Protein AF-A0A9P5VGH0-F1 (afdb_monomer_lite)

Secondary structure (DSSP, 8-state):
--HHHHHHHHHIIIIIHHHHHHHHHH-TT--SS--TT-GGG------HHHHHHHHHHHHHHHHHHHHHHHHHHTT----HHHHHHHHHTTHHHHHHHHHHHHHHHHHHHHHHHHHHHHTT-GGGGGSHHHHHHHHHHHHHHS-TT-HHHHHHHHHHHHHHHHHHHHHHS------

InterPro domains:
  IPR026508 Transmembrane protein 164 [PTHR20948] (41-173)

Radius of gyration: 21.47 Å; chains: 1; bounding box: 46×54×52 Å

Organism: NCBI:txid64525

Foldseek 3Di:
DDPVVVVVVCCCVPPQVVQLVVCCVVVVPQDQDQPPPPPVVPRPHDHSSRVSVVVVVVVVVVVVVVVVVVVVCVVDPDPVVVVVVVVVVCVVVCVVVLVVVLVVLVVVLVVVCVCCVVVVNVVCCPPLVNVLSVLVNCLSPDDPPDPVSVVSVVVSVVSVVVVVVCVVPPPPPDD

Sequence (175 aa):
MTLSKTVLSFVETQVVNPAAKFVERIAFEMPNVTDLADTYKGTWYLSPRQHTIEFVCYNVLFFVLFRFGLHLFRKKGPRLDQLSNSIITNVLAGHVMDKAVLTLLCGSYALTVYHKVFGDNFMYLLQPCHVNLLLLIFTMVGPKDSKVTKMAFNSYLHYIWATIFALTFPDTTEN

Structure (mmCIF, N/CA/C/O backbone):
data_AF-A0A9P5VGH0-F1
#
_entry.id   AF-A0A9P5VGH0-F1
#
loop_
_atom_site.group_PDB
_atom_site.id
_atom_site.type_symbol
_atom_site.label_atom_id
_atom_site.label_alt_id
_atom_site.label_comp_id
_atom_site.label_asym_id
_atom_site.label_entity_id
_atom_site.label_seq_id
_atom_site.pdbx_PDB_ins_code
_atom_site.Cartn_x
_atom_site.Cartn_y
_atom_site.Cartn_z
_atom_site.occupancy
_atom_site.B_iso_or_equiv
_atom_site.auth_seq_id
_atom_site.auth_comp_id
_atom_site.auth_asym_id
_atom_site.auth_atom_id
_atom_site.pdbx_PDB_model_num
ATOM 1 N N . MET A 1 1 ? 12.459 -35.310 -23.164 1.00 55.34 1 MET A N 1
ATOM 2 C CA . MET A 1 1 ? 12.129 -33.911 -22.810 1.00 55.34 1 MET A CA 1
ATOM 3 C C . MET A 1 1 ? 11.057 -33.974 -21.728 1.00 55.34 1 MET A C 1
ATOM 5 O O . MET A 1 1 ? 10.018 -34.567 -21.969 1.00 55.34 1 MET A O 1
ATOM 9 N N . THR A 1 2 ? 11.368 -33.568 -20.496 1.00 70.75 2 THR A N 1
ATOM 10 C CA . THR A 1 2 ? 10.527 -33.838 -19.315 1.00 70.75 2 THR A CA 1
ATOM 11 C C . THR A 1 2 ? 9.275 -32.961 -19.303 1.00 70.75 2 THR A C 1
ATOM 13 O O . THR A 1 2 ? 9.358 -31.787 -19.648 1.00 70.75 2 THR A O 1
ATOM 16 N N . LEU A 1 3 ? 8.138 -33.513 -18.859 1.00 76.25 3 LEU A N 1
ATOM 17 C CA . LEU A 1 3 ? 6.840 -32.828 -18.721 1.00 76.25 3 LEU A CA 1
ATOM 18 C C . LEU A 1 3 ? 6.967 -31.439 -18.061 1.00 76.25 3 LEU A C 1
ATOM 20 O O . LEU A 1 3 ? 6.323 -30.483 -18.481 1.00 76.25 3 LEU A O 1
ATOM 24 N N . SER A 1 4 ? 7.875 -31.310 -17.089 1.00 72.62 4 SER A N 1
ATOM 25 C CA . SER A 1 4 ? 8.216 -30.049 -16.424 1.00 72.62 4 SER A CA 1
ATOM 26 C C . SER A 1 4 ? 8.693 -28.951 -17.379 1.00 72.62 4 SER A C 1
ATOM 28 O O . SER A 1 4 ? 8.260 -27.812 -17.247 1.00 72.62 4 SER A O 1
ATOM 30 N N . LYS A 1 5 ? 9.536 -29.274 -18.369 1.00 77.06 5 LYS A N 1
ATOM 31 C CA . LYS A 1 5 ? 10.055 -28.303 -19.347 1.00 77.06 5 LYS A CA 1
ATOM 32 C C . LYS A 1 5 ? 8.962 -27.817 -20.294 1.00 77.06 5 LYS A C 1
ATOM 34 O O . LYS A 1 5 ? 8.944 -26.644 -20.645 1.00 77.06 5 LYS A O 1
ATOM 39 N N . THR A 1 6 ? 8.039 -28.699 -20.671 1.00 80.94 6 THR A N 1
ATOM 40 C CA . THR A 1 6 ? 6.901 -28.347 -21.529 1.00 80.94 6 THR A CA 1
ATOM 41 C C . THR A 1 6 ? 5.924 -27.429 -20.800 1.00 80.94 6 THR A C 1
ATOM 43 O O . THR A 1 6 ? 5.493 -26.429 -21.363 1.00 80.94 6 THR A O 1
ATOM 46 N N . VAL A 1 7 ? 5.623 -27.721 -19.531 1.00 78.25 7 VAL A N 1
ATOM 47 C CA . VAL A 1 7 ? 4.760 -26.866 -18.701 1.00 78.25 7 VAL A CA 1
ATOM 48 C C . VAL A 1 7 ? 5.413 -25.507 -18.446 1.00 78.25 7 VAL A C 1
ATOM 50 O O . VAL A 1 7 ? 4.760 -24.484 -18.625 1.00 78.25 7 VAL A O 1
ATOM 53 N N . LEU A 1 8 ? 6.704 -25.477 -18.101 1.00 78.75 8 LEU A N 1
ATOM 54 C CA . LEU A 1 8 ? 7.457 -24.230 -17.922 1.00 78.75 8 LEU A CA 1
ATOM 55 C C . LEU A 1 8 ? 7.459 -23.379 -19.195 1.00 78.75 8 LEU A C 1
ATOM 57 O O . LEU A 1 8 ? 7.126 -22.200 -19.139 1.00 78.75 8 LEU A O 1
ATOM 61 N N . SER A 1 9 ? 7.747 -23.989 -20.347 1.00 79.38 9 SER A N 1
ATOM 62 C CA . SER A 1 9 ? 7.733 -23.297 -21.639 1.00 79.38 9 SER A CA 1
ATOM 63 C C . SER A 1 9 ? 6.344 -22.758 -21.991 1.00 79.38 9 SER A C 1
ATOM 65 O O . SER A 1 9 ? 6.225 -21.633 -22.475 1.00 79.38 9 SER A O 1
ATOM 67 N N . PHE A 1 10 ? 5.282 -23.514 -21.710 1.00 85.12 10 PHE A N 1
ATOM 68 C CA . PHE A 1 10 ? 3.913 -23.059 -21.938 1.00 85.12 10 PHE A CA 1
ATOM 69 C C . PHE A 1 10 ? 3.565 -21.843 -21.070 1.00 85.12 10 PHE A C 1
ATOM 71 O O . PHE A 1 10 ? 3.084 -20.840 -21.594 1.00 85.12 10 PHE A O 1
ATOM 78 N N . VAL A 1 11 ? 3.853 -21.904 -19.766 1.00 80.38 11 VAL A N 1
ATOM 79 C CA . VAL A 1 11 ? 3.611 -20.795 -18.829 1.00 80.38 11 VAL A CA 1
ATOM 80 C C . VAL A 1 11 ? 4.408 -19.556 -19.236 1.00 80.38 11 VAL A C 1
ATOM 82 O O . VAL A 1 11 ? 3.868 -18.451 -19.266 1.00 80.38 11 VAL A O 1
ATOM 85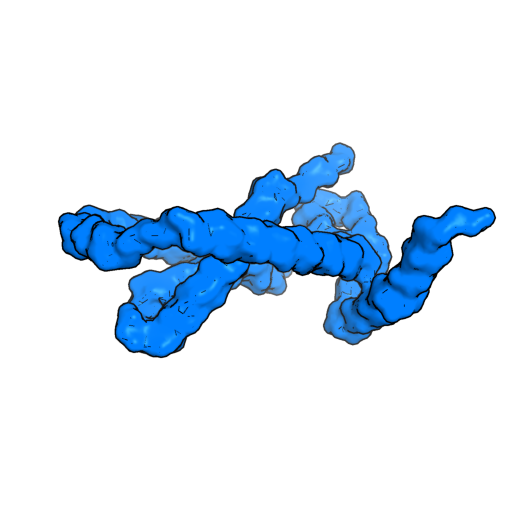 N N . GLU A 1 12 ? 5.670 -19.730 -19.615 1.00 80.19 12 GLU A N 1
ATOM 86 C CA . GLU A 1 12 ? 6.525 -18.627 -20.050 1.00 80.19 12 GLU A CA 1
ATOM 87 C C . GLU A 1 12 ? 5.982 -17.955 -21.320 1.00 80.19 12 GLU A C 1
ATOM 89 O O . GLU A 1 12 ? 5.852 -16.731 -21.381 1.00 80.19 12 GLU A O 1
ATOM 94 N N . THR A 1 13 ? 5.572 -18.753 -22.307 1.00 83.38 13 THR A N 1
ATOM 95 C CA . THR A 1 13 ? 5.134 -18.237 -23.611 1.00 83.38 13 THR A CA 1
ATOM 96 C C . THR A 1 13 ? 3.737 -17.618 -23.561 1.00 83.38 13 THR A C 1
ATOM 98 O O . THR A 1 13 ? 3.501 -16.600 -24.206 1.00 83.38 13 THR A O 1
ATOM 101 N N . GLN A 1 14 ? 2.813 -18.223 -22.811 1.00 85.81 14 GLN A N 1
ATOM 102 C CA . GLN A 1 14 ? 1.391 -17.857 -22.832 1.00 85.81 14 GLN A CA 1
ATOM 103 C C . GLN A 1 14 ? 0.977 -16.917 -21.699 1.00 85.81 14 GLN A C 1
ATOM 105 O O . GLN A 1 14 ? -0.044 -16.247 -21.818 1.00 85.81 14 GLN A O 1
ATOM 110 N N . VAL A 1 15 ? 1.739 -16.861 -20.603 1.00 78.88 15 VAL A N 1
ATOM 111 C CA . VAL A 1 15 ? 1.367 -16.076 -19.415 1.00 78.88 15 VAL A CA 1
ATOM 112 C C . VAL A 1 15 ? 2.400 -14.998 -19.124 1.00 78.88 15 VAL A C 1
ATOM 114 O O . VAL A 1 15 ? 2.048 -13.822 -19.064 1.00 78.88 15 VAL A O 1
ATOM 117 N N . VAL A 1 16 ? 3.676 -15.369 -18.991 1.00 77.19 16 VAL A N 1
ATOM 118 C CA . VAL A 1 16 ? 4.720 -14.428 -18.552 1.00 77.19 16 VAL A CA 1
ATOM 119 C C . VAL A 1 16 ? 5.040 -13.399 -19.638 1.00 77.19 16 VAL A C 1
ATOM 121 O O . VAL A 1 16 ? 4.996 -12.199 -19.377 1.00 77.19 16 VAL A O 1
ATOM 124 N N . ASN A 1 17 ? 5.307 -13.842 -20.869 1.00 81.31 17 ASN A N 1
ATOM 125 C CA . ASN A 1 17 ? 5.691 -12.941 -21.960 1.00 81.31 17 ASN A CA 1
ATOM 126 C C . ASN A 1 17 ? 4.590 -11.934 -22.355 1.00 81.31 17 ASN A C 1
ATOM 128 O O . ASN A 1 17 ? 4.914 -10.764 -22.572 1.00 81.31 17 ASN A O 1
ATOM 132 N N . PRO A 1 18 ? 3.301 -12.318 -22.454 1.00 82.88 18 PRO A N 1
ATOM 133 C CA . PRO A 1 18 ? 2.237 -11.363 -22.762 1.00 82.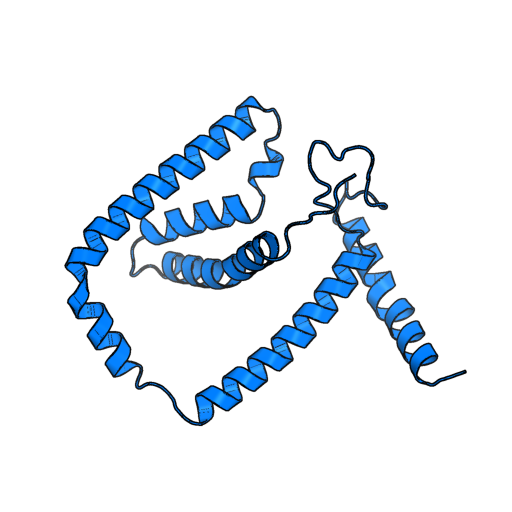88 18 PRO A CA 1
ATOM 134 C C . PRO A 1 18 ? 2.015 -10.344 -21.642 1.00 82.88 18 PRO A C 1
ATOM 136 O O . PRO A 1 18 ? 1.801 -9.167 -21.928 1.00 82.88 18 PRO A O 1
ATOM 139 N N . ALA A 1 19 ? 2.103 -10.774 -20.379 1.00 76.12 19 ALA A N 1
ATOM 140 C CA . ALA A 1 19 ? 1.952 -9.892 -19.227 1.00 76.12 19 ALA A CA 1
ATOM 141 C C . ALA A 1 19 ? 3.119 -8.900 -19.104 1.00 76.12 19 ALA A C 1
ATOM 143 O O . ALA A 1 19 ? 2.876 -7.712 -18.912 1.00 76.12 19 ALA A O 1
ATOM 144 N N . ALA A 1 20 ? 4.363 -9.339 -19.320 1.00 74.50 20 ALA A N 1
ATOM 145 C CA . ALA A 1 20 ? 5.524 -8.447 -19.341 1.00 74.50 20 ALA A CA 1
ATOM 146 C C . ALA A 1 20 ? 5.381 -7.354 -20.416 1.00 74.50 20 ALA A C 1
ATOM 148 O O . ALA A 1 20 ? 5.510 -6.172 -20.112 1.00 74.50 20 ALA A O 1
ATOM 149 N N . LYS A 1 21 ? 4.979 -7.726 -21.642 1.00 77.06 21 LYS A N 1
ATOM 150 C CA . LYS A 1 21 ? 4.706 -6.764 -22.728 1.00 77.06 21 LYS A CA 1
ATOM 151 C C . LYS A 1 21 ? 3.562 -5.800 -22.415 1.00 77.06 21 LYS A C 1
ATOM 153 O O . LYS A 1 21 ? 3.540 -4.680 -22.917 1.00 77.06 21 LYS A O 1
ATOM 158 N N . PHE A 1 22 ? 2.570 -6.238 -21.644 1.00 77.06 22 PHE A N 1
ATOM 159 C CA . PHE A 1 22 ? 1.487 -5.370 -21.191 1.00 77.06 22 PHE A CA 1
ATOM 160 C C . PHE A 1 22 ? 1.988 -4.342 -20.170 1.00 77.06 22 PHE A C 1
ATOM 162 O O . PHE A 1 22 ? 1.672 -3.162 -20.301 1.00 77.06 22 PHE A O 1
ATOM 169 N N . VAL A 1 23 ? 2.811 -4.771 -19.210 1.00 68.19 23 VAL A N 1
ATOM 170 C CA . VAL A 1 23 ? 3.447 -3.882 -18.228 1.00 68.19 23 VAL A CA 1
ATOM 171 C C . VAL A 1 23 ? 4.346 -2.859 -18.926 1.00 68.19 23 VAL A C 1
ATOM 173 O O . VAL A 1 23 ? 4.191 -1.669 -18.674 1.00 68.19 23 VAL A O 1
ATOM 176 N N . GLU A 1 24 ? 5.182 -3.289 -19.876 1.00 70.25 24 GLU A N 1
ATOM 177 C CA . GLU A 1 24 ? 6.022 -2.400 -20.700 1.00 70.25 24 GLU A CA 1
ATOM 178 C C . GLU A 1 24 ? 5.203 -1.339 -21.454 1.00 70.25 24 GLU A C 1
ATOM 180 O O . GLU A 1 24 ? 5.630 -0.198 -21.589 1.00 70.25 24 GLU A O 1
ATOM 185 N N . ARG A 1 25 ? 4.001 -1.682 -21.937 1.00 72.31 25 ARG A N 1
ATOM 186 C CA . ARG A 1 25 ? 3.131 -0.726 -22.648 1.00 72.31 25 ARG A CA 1
ATOM 187 C C . ARG A 1 25 ? 2.492 0.319 -21.741 1.00 72.31 25 ARG A C 1
ATOM 189 O O . ARG A 1 25 ? 2.163 1.398 -22.224 1.00 72.31 25 ARG A O 1
ATOM 196 N N . ILE A 1 26 ? 2.245 -0.013 -20.476 1.00 69.38 26 ILE A N 1
ATOM 197 C CA . ILE A 1 26 ? 1.593 0.891 -19.517 1.00 69.38 26 ILE A CA 1
ATOM 198 C C . ILE A 1 26 ? 2.628 1.733 -18.772 1.00 69.38 26 ILE A C 1
ATOM 200 O O . ILE A 1 26 ? 2.365 2.890 -18.449 1.00 69.38 26 ILE A O 1
ATOM 204 N N . ALA A 1 27 ? 3.810 1.179 -18.521 1.00 62.66 27 ALA A N 1
ATOM 205 C CA . ALA A 1 27 ? 4.884 1.852 -17.816 1.00 62.66 27 ALA A CA 1
ATOM 206 C C . ALA A 1 27 ? 5.825 2.541 -18.822 1.00 62.66 27 ALA A C 1
ATOM 208 O O . ALA A 1 27 ? 6.887 2.026 -19.157 1.00 62.66 27 ALA A O 1
ATOM 209 N N . PHE A 1 28 ? 5.405 3.718 -19.300 1.00 51.19 28 PHE A N 1
ATOM 210 C CA . PHE A 1 28 ? 6.027 4.499 -20.387 1.00 51.19 28 PHE A CA 1
ATOM 211 C C . PHE A 1 28 ? 7.529 4.829 -20.197 1.00 51.19 28 PHE A C 1
ATOM 213 O O . PHE A 1 28 ? 8.201 5.149 -21.172 1.00 51.19 28 PHE A O 1
ATOM 220 N N . GLU A 1 29 ? 8.073 4.709 -18.980 1.00 58.25 29 GLU A N 1
ATOM 221 C CA . GLU A 1 29 ? 9.489 4.971 -18.650 1.00 58.25 29 GLU A CA 1
ATOM 222 C C . GLU A 1 29 ? 10.171 3.811 -17.896 1.00 58.25 29 GLU A C 1
ATOM 224 O O . GLU A 1 29 ? 11.197 4.003 -17.248 1.00 58.25 29 GLU A O 1
ATOM 229 N N . MET A 1 30 ? 9.615 2.594 -17.935 1.00 54.69 30 MET A N 1
ATOM 230 C CA . MET A 1 30 ? 10.198 1.467 -17.199 1.00 54.69 30 MET A CA 1
ATOM 231 C C . MET A 1 30 ? 11.430 0.914 -17.936 1.00 54.69 30 MET A C 1
ATOM 233 O O . MET A 1 30 ? 11.297 0.453 -19.073 1.00 54.69 30 MET A O 1
ATOM 237 N N . PRO A 1 31 ? 12.630 0.926 -17.327 1.00 57.28 31 PRO A N 1
ATOM 238 C CA . PRO A 1 31 ? 13.817 0.375 -17.964 1.00 57.28 31 PRO A CA 1
ATOM 239 C C . PRO A 1 31 ? 13.674 -1.145 -18.141 1.00 57.28 31 PRO A C 1
ATOM 241 O O . PRO A 1 31 ? 13.296 -1.871 -17.222 1.00 57.28 31 PRO A O 1
ATOM 244 N N . ASN A 1 32 ? 13.987 -1.638 -19.345 1.00 57.47 32 ASN A N 1
ATOM 245 C CA . ASN A 1 32 ? 13.901 -3.066 -19.697 1.00 57.47 32 ASN A CA 1
ATOM 246 C C . ASN A 1 32 ? 14.946 -3.939 -18.985 1.00 57.47 32 ASN A C 1
ATOM 248 O O . ASN A 1 32 ? 14.838 -5.166 -18.975 1.00 57.47 32 ASN A O 1
ATOM 252 N N . VAL A 1 33 ? 15.971 -3.313 -18.415 1.00 57.00 33 VAL A N 1
ATOM 253 C CA . VAL A 1 33 ? 17.066 -3.957 -17.695 1.00 57.00 33 VAL A CA 1
ATOM 254 C C . VAL A 1 33 ? 17.193 -3.240 -16.360 1.00 57.00 33 VAL A C 1
ATOM 256 O O . VAL A 1 33 ? 17.077 -2.018 -16.316 1.00 57.00 33 VAL A O 1
ATOM 259 N N . THR A 1 34 ? 17.408 -3.983 -15.277 1.00 55.09 34 THR A N 1
ATOM 260 C CA . THR A 1 34 ? 17.730 -3.383 -13.980 1.00 55.09 34 THR A CA 1
ATOM 261 C C . THR A 1 34 ? 19.034 -2.603 -14.140 1.00 55.09 34 THR A C 1
ATOM 263 O O . THR A 1 34 ? 20.085 -3.200 -14.374 1.00 55.09 34 THR A O 1
ATOM 266 N N . ASP A 1 35 ? 18.949 -1.273 -14.119 1.00 52.84 35 ASP A N 1
ATOM 267 C CA . ASP A 1 35 ? 20.091 -0.397 -14.366 1.00 52.84 35 ASP A CA 1
ATOM 268 C C . ASP A 1 35 ? 20.979 -0.321 -13.121 1.00 52.84 35 ASP A C 1
ATOM 270 O O . ASP A 1 35 ? 20.796 0.521 -12.245 1.00 52.84 35 ASP A O 1
ATOM 274 N N . LEU A 1 36 ? 21.938 -1.242 -13.039 1.00 55.81 36 LEU A N 1
ATOM 275 C CA . LEU A 1 36 ? 22.927 -1.323 -11.963 1.00 55.81 36 LEU A CA 1
ATOM 276 C C . LEU A 1 36 ? 23.924 -0.148 -11.967 1.00 55.81 36 LEU A C 1
ATOM 278 O O . LEU A 1 36 ? 24.814 -0.130 -11.126 1.00 55.81 36 LEU A O 1
ATOM 282 N N . ALA A 1 37 ? 23.850 0.796 -12.914 1.00 53.00 37 ALA A N 1
ATOM 283 C CA . ALA A 1 37 ? 24.768 1.935 -12.965 1.00 53.00 37 ALA A CA 1
ATOM 284 C C . ALA A 1 37 ? 24.325 3.110 -12.073 1.00 53.00 37 ALA A C 1
ATOM 286 O O . ALA A 1 37 ? 25.165 3.913 -11.669 1.00 53.00 37 ALA A O 1
ATOM 287 N N . ASP A 1 38 ? 23.036 3.197 -11.720 1.00 47.38 38 ASP A N 1
ATOM 288 C CA . ASP A 1 38 ? 22.457 4.315 -10.954 1.00 47.38 38 ASP A CA 1
ATOM 289 C C . ASP A 1 38 ? 22.242 3.962 -9.458 1.00 47.38 38 ASP A C 1
ATOM 291 O O . ASP A 1 38 ? 21.329 4.441 -8.773 1.00 47.38 38 ASP A O 1
ATOM 295 N N . THR A 1 39 ? 23.115 3.098 -8.921 1.00 47.06 39 THR A N 1
ATOM 296 C CA . THR A 1 39 ? 23.018 2.460 -7.590 1.00 47.06 39 THR A CA 1
ATOM 297 C C . THR A 1 39 ? 23.046 3.431 -6.411 1.00 47.06 39 THR A C 1
ATOM 299 O O . THR A 1 39 ? 22.639 3.066 -5.311 1.00 47.06 39 THR A O 1
ATOM 302 N N . TYR A 1 40 ? 23.436 4.696 -6.607 1.00 41.78 40 TYR A N 1
ATOM 303 C CA . TYR A 1 40 ? 23.368 5.710 -5.544 1.00 41.78 40 TYR A CA 1
ATOM 304 C C . TYR A 1 40 ? 21.933 5.970 -5.045 1.00 41.78 40 TYR A C 1
ATOM 306 O O . TYR A 1 40 ? 21.753 6.551 -3.974 1.00 41.78 40 TYR A O 1
ATOM 314 N N . LYS A 1 41 ? 20.908 5.543 -5.800 1.00 44.56 41 LYS A N 1
ATOM 315 C CA . LYS A 1 41 ? 19.485 5.707 -5.456 1.00 44.56 41 LYS A CA 1
ATOM 316 C C . LYS A 1 41 ? 18.746 4.396 -5.150 1.00 44.56 41 LYS A C 1
ATOM 318 O O . LYS A 1 41 ? 17.566 4.457 -4.800 1.00 44.56 41 LYS A O 1
ATOM 323 N N . GLY A 1 42 ? 19.424 3.247 -5.229 1.00 43.09 42 GLY A N 1
ATOM 324 C CA . GLY A 1 42 ? 18.807 1.919 -5.153 1.00 43.09 42 GLY A CA 1
ATOM 325 C C . GLY A 1 42 ? 17.925 1.627 -6.373 1.00 43.09 42 GLY A C 1
ATOM 326 O O . GLY A 1 42 ? 17.051 2.415 -6.740 1.00 43.09 42 GLY A O 1
ATOM 327 N N . THR A 1 43 ? 18.123 0.486 -7.025 1.00 48.34 43 THR A N 1
ATOM 328 C CA . THR A 1 43 ? 17.291 0.087 -8.165 1.00 48.34 43 THR A CA 1
ATOM 329 C C . THR A 1 43 ? 15.967 -0.490 -7.680 1.00 48.34 43 THR A C 1
ATOM 331 O O . THR A 1 43 ? 15.797 -1.693 -7.575 1.00 48.34 43 THR A O 1
ATOM 334 N N . TRP A 1 44 ? 14.973 0.369 -7.449 1.00 49.59 44 TRP A N 1
ATOM 335 C CA . TRP A 1 44 ? 13.595 -0.056 -7.135 1.00 49.59 44 TRP A CA 1
ATOM 336 C C . TRP A 1 44 ? 12.880 -0.770 -8.303 1.00 49.59 44 TRP A C 1
ATOM 338 O O . TRP A 1 44 ? 11.711 -1.139 -8.184 1.00 49.59 44 TRP A O 1
ATOM 348 N N . TYR A 1 45 ? 13.552 -0.929 -9.447 1.00 53.94 45 TYR A N 1
ATOM 349 C CA . TYR A 1 45 ? 12.982 -1.456 -10.679 1.00 53.94 45 TYR A CA 1
ATOM 350 C C . TYR A 1 45 ? 13.456 -2.887 -10.955 1.00 53.94 45 TYR A C 1
ATOM 352 O O . TYR A 1 45 ? 14.523 -3.142 -11.517 1.00 53.94 45 TYR A O 1
ATOM 360 N N . LEU A 1 46 ? 12.589 -3.826 -10.583 1.00 56.47 46 LEU A N 1
ATOM 361 C CA . LEU A 1 46 ? 12.622 -5.214 -11.033 1.00 56.47 46 LEU A CA 1
ATOM 362 C C . LEU A 1 46 ? 12.239 -5.261 -12.517 1.00 56.47 46 LEU A C 1
ATOM 364 O O . LEU A 1 46 ? 11.322 -4.552 -12.940 1.00 56.47 46 LEU A O 1
ATOM 368 N N . SER A 1 47 ? 12.896 -6.116 -13.307 1.00 63.56 47 SER A N 1
ATOM 369 C CA . SER A 1 47 ? 12.504 -6.299 -14.713 1.00 63.56 47 SER A CA 1
ATOM 370 C C . SER A 1 47 ? 11.008 -6.662 -14.822 1.00 63.56 47 SER A C 1
ATOM 372 O O . SER A 1 47 ? 10.507 -7.421 -13.981 1.00 63.56 47 SER A O 1
ATOM 374 N N . PRO A 1 48 ? 10.276 -6.205 -15.860 1.00 64.19 48 PRO A N 1
ATOM 375 C CA . PRO A 1 48 ? 8.852 -6.526 -16.040 1.00 64.19 48 PRO A CA 1
ATOM 376 C C . PRO A 1 48 ? 8.558 -8.033 -15.975 1.00 64.19 48 PRO A C 1
ATOM 378 O O . PRO A 1 48 ? 7.536 -8.475 -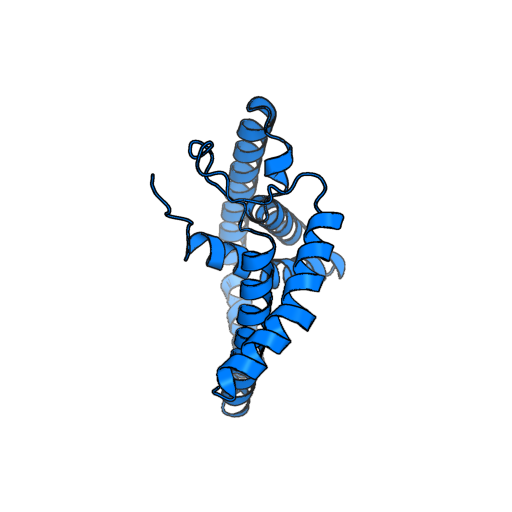15.438 1.00 64.19 48 PRO A O 1
ATOM 381 N N . ARG A 1 49 ? 9.502 -8.843 -16.468 1.00 67.75 49 ARG A N 1
ATOM 382 C CA . ARG A 1 49 ? 9.471 -10.305 -16.376 1.00 67.75 49 ARG A CA 1
ATOM 383 C C . ARG A 1 49 ? 9.554 -10.791 -14.928 1.00 67.75 49 ARG A C 1
ATOM 385 O O . ARG A 1 49 ? 8.733 -11.613 -14.527 1.00 67.75 49 ARG A O 1
ATOM 392 N N . GLN A 1 50 ? 10.521 -10.300 -14.153 1.00 66.25 50 GLN A N 1
ATOM 393 C CA . GLN A 1 50 ? 10.682 -10.672 -12.746 1.00 66.25 50 GLN A CA 1
ATOM 394 C C . GLN A 1 50 ? 9.464 -10.261 -11.917 1.00 66.25 50 GLN A C 1
ATOM 396 O O . GLN A 1 50 ? 8.921 -11.093 -11.195 1.00 66.25 50 GLN A O 1
ATOM 401 N N . HIS A 1 51 ? 8.960 -9.041 -12.110 1.00 65.88 51 HIS A N 1
ATOM 402 C CA . HIS A 1 51 ? 7.763 -8.563 -11.423 1.00 65.88 51 HIS A CA 1
ATOM 403 C C . HIS A 1 51 ? 6.530 -9.435 -11.720 1.00 65.88 51 HIS A C 1
ATOM 405 O O . HIS A 1 51 ? 5.772 -9.780 -10.818 1.00 65.88 51 HIS A O 1
ATOM 411 N N . THR A 1 52 ? 6.357 -9.861 -12.976 1.00 67.94 52 THR A N 1
ATOM 412 C CA . THR A 1 52 ? 5.268 -10.769 -13.375 1.00 67.94 52 THR A CA 1
ATOM 413 C C . THR A 1 52 ? 5.385 -12.132 -12.687 1.00 67.94 52 THR A C 1
ATOM 415 O O . THR A 1 52 ? 4.390 -12.672 -12.201 1.00 67.94 52 THR A O 1
ATOM 418 N N . ILE A 1 53 ? 6.594 -12.697 -12.630 1.00 74.19 53 ILE A N 1
ATOM 419 C CA . ILE A 1 53 ? 6.846 -13.988 -11.975 1.00 74.19 53 ILE A CA 1
ATOM 420 C C . ILE A 1 53 ? 6.574 -13.880 -10.472 1.00 74.19 53 ILE A C 1
ATOM 422 O O . ILE A 1 53 ? 5.846 -14.705 -9.922 1.00 74.19 53 ILE A O 1
ATOM 426 N N . GLU A 1 54 ? 7.108 -12.849 -9.820 1.00 70.44 54 GLU A N 1
ATOM 427 C CA . GLU A 1 54 ? 6.886 -12.582 -8.400 1.00 70.44 54 GLU A CA 1
ATOM 428 C C . GLU A 1 54 ? 5.402 -12.391 -8.095 1.00 70.44 54 GLU A C 1
ATOM 430 O O . GLU A 1 54 ? 4.881 -13.029 -7.183 1.00 70.44 54 GLU A O 1
ATOM 435 N N . PHE A 1 55 ? 4.685 -11.607 -8.903 1.00 71.50 55 PHE A N 1
ATOM 436 C CA . PHE A 1 55 ? 3.246 -11.413 -8.756 1.00 71.50 55 PHE A CA 1
ATOM 437 C C . PHE A 1 55 ? 2.486 -12.744 -8.794 1.00 71.50 55 PHE A C 1
ATOM 439 O O . PHE A 1 55 ? 1.672 -13.013 -7.908 1.00 71.50 55 PHE A O 1
ATOM 446 N N . VAL A 1 56 ? 2.760 -13.613 -9.773 1.00 77.56 56 VAL A N 1
ATOM 447 C CA . VAL A 1 56 ? 2.105 -14.929 -9.866 1.00 77.56 56 VAL A CA 1
ATOM 448 C C . VAL A 1 56 ? 2.447 -15.797 -8.650 1.00 77.56 56 VAL A C 1
ATOM 450 O O . VAL A 1 56 ? 1.545 -16.358 -8.026 1.00 77.56 56 VAL A O 1
ATOM 453 N N . CYS 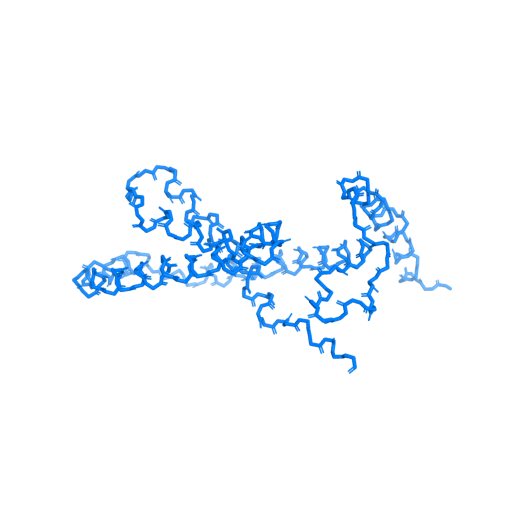A 1 57 ? 3.723 -15.871 -8.269 1.00 77.25 57 CYS A N 1
ATOM 454 C CA . CYS A 1 57 ? 4.184 -16.659 -7.126 1.00 77.25 57 CYS A CA 1
ATOM 455 C C . CYS A 1 57 ? 3.564 -16.186 -5.802 1.00 77.25 57 CYS A C 1
ATOM 457 O O . CYS A 1 57 ? 3.047 -17.007 -5.039 1.00 77.25 57 CYS A O 1
ATOM 459 N N . TYR A 1 58 ? 3.555 -14.876 -5.541 1.00 70.56 58 TYR A N 1
ATOM 460 C CA . TYR A 1 58 ? 2.984 -14.305 -4.323 1.00 70.56 58 TYR A CA 1
ATOM 461 C C . TYR A 1 58 ? 1.469 -14.479 -4.257 1.00 70.56 58 TYR A C 1
ATOM 463 O O . TYR A 1 58 ? 0.951 -14.785 -3.186 1.00 70.56 58 TYR A O 1
ATOM 471 N N . ASN A 1 59 ? 0.752 -14.371 -5.380 1.00 73.75 59 ASN A N 1
ATOM 472 C CA . ASN A 1 59 ? -0.686 -14.646 -5.402 1.00 73.75 59 ASN A CA 1
ATOM 473 C C . ASN A 1 59 ? -0.982 -16.123 -5.109 1.00 73.75 59 ASN A C 1
ATOM 475 O O . ASN A 1 59 ? -1.863 -16.422 -4.302 1.00 73.75 59 ASN A O 1
ATOM 479 N N . VAL A 1 60 ? -0.228 -17.060 -5.697 1.00 81.50 60 VAL A N 1
ATOM 480 C CA . VAL A 1 60 ? -0.372 -18.496 -5.394 1.00 81.50 60 VAL A CA 1
ATOM 481 C C . VAL A 1 60 ? -0.105 -18.765 -3.912 1.00 81.50 60 VAL A C 1
ATOM 483 O O . VAL A 1 60 ? -0.914 -19.423 -3.253 1.00 81.50 60 VAL A O 1
ATOM 486 N N . LEU A 1 61 ? 0.982 -18.216 -3.365 1.00 79.19 61 LEU A N 1
ATOM 487 C CA . LEU A 1 61 ? 1.313 -18.335 -1.946 1.00 79.19 61 LEU A CA 1
ATOM 488 C C . LEU A 1 61 ? 0.214 -17.737 -1.057 1.00 79.19 61 LEU A C 1
ATOM 490 O O . LEU A 1 61 ? -0.203 -18.374 -0.088 1.00 79.19 61 LEU A O 1
ATOM 494 N N . PHE A 1 62 ? -0.305 -16.560 -1.411 1.00 75.38 62 PHE A N 1
ATOM 495 C CA . PHE A 1 62 ? -1.408 -15.912 -0.709 1.00 75.38 62 PHE A CA 1
ATOM 496 C C . PHE A 1 62 ? -2.648 -16.804 -0.670 1.00 75.38 62 PHE A C 1
ATOM 498 O O . PHE A 1 62 ? -3.200 -17.018 0.405 1.00 75.38 62 PHE A O 1
ATOM 505 N N . PHE A 1 63 ? -3.063 -17.396 -1.795 1.00 81.38 63 PHE A N 1
ATOM 506 C CA . PHE A 1 63 ? -4.220 -18.298 -1.817 1.00 81.38 63 PHE A CA 1
ATOM 507 C C . PHE A 1 63 ? -4.015 -19.545 -0.947 1.00 81.38 63 PHE A C 1
ATOM 509 O O . PHE A 1 63 ? -4.951 -19.982 -0.269 1.00 81.38 63 PHE A O 1
ATOM 516 N N . VAL A 1 64 ? -2.802 -20.106 -0.923 1.00 85.81 64 VAL A N 1
ATOM 517 C CA . VAL A 1 64 ? -2.460 -21.249 -0.062 1.00 85.81 64 VAL A CA 1
ATOM 518 C C . VAL A 1 64 ? -2.545 -20.860 1.415 1.00 85.81 64 VAL A C 1
ATOM 520 O O . VAL A 1 64 ? -3.233 -21.534 2.186 1.00 85.81 64 VAL A O 1
ATOM 523 N N . LEU A 1 65 ? -1.907 -19.754 1.804 1.00 79.00 65 LEU A N 1
ATOM 524 C CA . LEU A 1 65 ? -1.912 -19.255 3.181 1.00 79.00 65 LEU A CA 1
ATOM 525 C C . LEU A 1 65 ? -3.308 -18.824 3.630 1.00 79.00 65 LEU A C 1
ATOM 527 O O . LEU A 1 65 ? -3.707 -19.122 4.752 1.00 79.00 65 LEU A O 1
ATOM 531 N N . PHE A 1 66 ? -4.085 -18.195 2.751 1.00 79.44 66 PHE A N 1
ATOM 532 C CA . PHE A 1 66 ? -5.468 -17.815 3.011 1.00 79.44 66 PHE A CA 1
ATOM 533 C C . PHE A 1 66 ? -6.332 -19.048 3.286 1.00 79.44 66 PHE A C 1
ATOM 535 O O . PHE A 1 66 ? -7.041 -19.106 4.291 1.00 79.44 66 PHE A O 1
ATOM 542 N N . ARG A 1 67 ? -6.225 -20.087 2.447 1.00 81.75 67 ARG A N 1
ATOM 543 C CA . ARG A 1 67 ? -6.953 -21.347 2.649 1.00 81.75 67 ARG A CA 1
ATOM 544 C C . ARG A 1 67 ? -6.530 -22.047 3.942 1.00 81.75 67 ARG A C 1
ATOM 546 O O . ARG A 1 67 ? -7.382 -22.581 4.653 1.00 81.75 67 ARG A O 1
ATOM 553 N N . PHE A 1 68 ? -5.235 -22.041 4.248 1.00 83.88 68 PHE A N 1
ATOM 554 C CA . PHE A 1 68 ? -4.700 -22.597 5.487 1.00 83.88 68 PHE A CA 1
ATOM 555 C C . PHE A 1 68 ? -5.201 -21.826 6.716 1.00 83.88 68 PHE A C 1
ATOM 557 O O . PHE A 1 68 ? -5.697 -22.437 7.661 1.00 83.88 68 PHE A O 1
ATOM 564 N N . GLY A 1 69 ? -5.185 -20.492 6.663 1.00 77.69 69 GLY A N 1
ATOM 565 C CA . GLY A 1 69 ? -5.755 -19.615 7.681 1.00 77.69 69 GLY A CA 1
ATOM 566 C C . GLY A 1 69 ? -7.235 -19.909 7.913 1.00 77.69 69 GLY A C 1
ATOM 567 O O . GLY A 1 69 ? -7.631 -20.195 9.040 1.00 77.69 69 GLY A O 1
ATOM 568 N N . LEU A 1 70 ? -8.048 -19.963 6.853 1.00 80.00 70 LEU A N 1
ATOM 569 C CA . LEU A 1 70 ? -9.463 -20.347 6.952 1.00 80.00 70 LEU A CA 1
ATOM 570 C C . LEU A 1 70 ? -9.654 -21.725 7.606 1.00 80.00 70 LEU A C 1
ATOM 572 O O . LEU A 1 70 ? -10.601 -21.926 8.368 1.00 80.00 70 LEU A O 1
ATOM 576 N N . HIS A 1 71 ? -8.764 -22.681 7.332 1.00 77.06 71 HIS A N 1
ATOM 577 C CA . HIS A 1 71 ? -8.820 -24.008 7.942 1.00 77.06 71 HIS A CA 1
ATOM 578 C C . HIS A 1 71 ? -8.463 -23.989 9.438 1.00 77.06 71 HIS A C 1
ATOM 580 O O . HIS A 1 71 ? -9.110 -24.681 10.227 1.00 77.06 71 HIS A O 1
ATOM 586 N N . LEU A 1 72 ? -7.486 -23.173 9.845 1.00 72.81 72 LEU A N 1
ATOM 587 C CA . LEU A 1 72 ? -7.120 -22.972 11.250 1.00 72.81 72 LEU A CA 1
ATOM 588 C C . LEU A 1 72 ? -8.234 -22.265 12.035 1.00 72.81 72 LEU A C 1
ATOM 590 O O . LEU A 1 72 ? -8.620 -22.722 13.113 1.00 72.81 72 LEU A O 1
ATOM 594 N N . PHE A 1 73 ? -8.819 -21.209 11.465 1.00 63.59 73 PHE A N 1
ATOM 595 C CA . PHE A 1 73 ? -9.898 -20.447 12.100 1.00 63.59 73 PHE A CA 1
ATOM 596 C C . PHE A 1 73 ? -11.229 -21.209 12.161 1.00 63.59 73 PHE A C 1
ATOM 598 O O . PHE A 1 73 ? -12.044 -20.932 13.038 1.00 63.59 73 PHE A O 1
ATOM 605 N N . ARG A 1 74 ? -11.437 -22.239 11.323 1.00 63.00 74 ARG A N 1
ATOM 606 C CA . ARG A 1 74 ? -12.591 -23.155 11.442 1.00 63.00 74 ARG A CA 1
ATOM 607 C C . ARG A 1 74 ? -12.583 -23.995 12.721 1.00 63.00 74 ARG A C 1
ATOM 609 O O . ARG A 1 74 ? -13.645 -24.481 13.100 1.00 63.00 74 ARG A O 1
ATOM 616 N N . LYS A 1 75 ? -11.428 -24.210 13.368 1.00 57.03 75 LYS A N 1
ATOM 617 C CA . LYS A 1 75 ? -11.314 -25.117 14.529 1.00 57.03 75 LYS A CA 1
ATOM 618 C C . LYS A 1 75 ? -11.320 -24.419 15.890 1.00 57.03 75 LYS A C 1
ATOM 620 O O . LYS A 1 75 ? -11.652 -25.064 16.879 1.00 57.03 75 LYS A O 1
ATOM 625 N N . LYS A 1 76 ? -11.007 -23.124 15.954 1.00 57.84 76 LYS A N 1
ATOM 626 C CA . LYS A 1 76 ? -11.129 -22.282 17.155 1.00 57.84 76 LYS A CA 1
ATOM 627 C C . LYS A 1 76 ? -11.338 -20.836 16.717 1.00 57.84 76 LYS A C 1
ATOM 629 O O . LYS A 1 76 ? -10.373 -20.101 16.532 1.00 57.84 76 LYS A O 1
ATOM 634 N N . GLY A 1 77 ? -12.588 -20.424 16.543 1.00 53.28 77 GLY A N 1
ATOM 635 C CA . GLY A 1 77 ? -12.883 -18.998 16.475 1.00 53.28 77 GLY A CA 1
ATOM 636 C C . GLY A 1 77 ? -12.654 -18.396 17.865 1.00 53.28 77 GLY A C 1
ATOM 637 O O . GLY A 1 77 ? -13.306 -18.856 18.807 1.00 53.28 77 GLY A O 1
ATOM 638 N N . PRO A 1 78 ? -11.757 -17.412 18.054 1.00 54.94 78 PRO A N 1
ATOM 639 C CA . PRO A 1 78 ? -11.849 -16.574 19.240 1.00 54.94 78 PRO A CA 1
ATOM 640 C C . PRO A 1 78 ? -13.246 -15.944 19.227 1.00 54.94 78 PRO A C 1
ATOM 642 O O . PRO A 1 78 ? -13.696 -15.464 18.185 1.00 54.94 78 PRO A O 1
ATOM 645 N N . ARG A 1 79 ? -13.966 -15.988 20.355 1.00 59.31 79 ARG A N 1
ATOM 646 C CA . ARG A 1 79 ? -15.229 -15.254 20.495 1.00 59.31 79 ARG A CA 1
ATOM 647 C C . ARG A 1 79 ? -14.898 -13.783 20.255 1.00 59.31 79 ARG A C 1
ATOM 649 O O . ARG A 1 79 ? -14.289 -13.156 21.118 1.00 59.31 79 ARG A O 1
ATOM 656 N N . LEU A 1 80 ? -15.240 -13.257 19.077 1.00 55.81 80 LEU A N 1
ATOM 657 C CA . LEU A 1 80 ? -15.027 -11.852 18.702 1.00 55.81 80 LEU A CA 1
ATOM 658 C C . LEU A 1 80 ? -15.566 -10.905 19.789 1.00 55.81 80 LEU A C 1
ATOM 660 O O . LEU A 1 80 ? -14.968 -9.868 20.062 1.00 55.81 80 LEU A O 1
ATOM 664 N N . ASP A 1 81 ? -16.608 -11.344 20.494 1.00 55.06 81 ASP A N 1
ATOM 665 C CA . ASP A 1 81 ? -17.219 -10.694 21.653 1.00 55.06 81 ASP A CA 1
ATOM 666 C C . ASP A 1 81 ? -16.230 -10.456 22.813 1.00 55.06 81 ASP A C 1
ATOM 668 O O . ASP A 1 81 ? -16.250 -9.404 23.448 1.00 55.06 81 ASP A O 1
ATOM 672 N N . GLN A 1 82 ? -15.320 -11.399 23.088 1.00 56.09 82 GLN A N 1
ATOM 673 C CA . GLN A 1 82 ? -14.302 -11.248 24.138 1.00 56.09 82 GLN A CA 1
ATOM 674 C C . GLN A 1 82 ? -13.200 -10.266 23.733 1.00 56.09 82 GLN A C 1
ATOM 676 O O . GLN A 1 82 ? -12.715 -9.511 24.575 1.00 56.09 82 GLN A O 1
ATOM 681 N N . LEU A 1 83 ? -12.838 -10.235 22.447 1.00 56.06 83 LEU A N 1
ATOM 682 C CA . LEU A 1 83 ? -11.856 -9.287 21.925 1.00 56.06 83 LEU A CA 1
ATOM 683 C C . LEU A 1 83 ? -12.420 -7.857 21.951 1.00 56.06 83 LEU A C 1
ATOM 685 O O . LEU A 1 83 ? -11.757 -6.951 22.452 1.00 56.06 83 LEU A O 1
ATOM 689 N N . SER A 1 84 ? -13.676 -7.683 21.525 1.00 54.81 84 SER A N 1
ATOM 690 C CA . SER A 1 84 ? -14.416 -6.415 21.596 1.00 54.81 84 SER A CA 1
ATOM 691 C C . SER A 1 84 ? -14.437 -5.839 23.015 1.00 54.81 84 SER A C 1
ATOM 693 O O . SER A 1 84 ? -14.125 -4.668 23.217 1.00 54.81 84 SER A O 1
ATOM 695 N N . ASN A 1 85 ? -14.722 -6.673 24.018 1.00 51.94 85 ASN A N 1
ATOM 696 C CA . ASN A 1 85 ? -14.794 -6.232 25.413 1.00 51.94 85 ASN A CA 1
ATOM 697 C C . ASN A 1 85 ? -13.430 -5.807 25.991 1.00 51.94 85 ASN A C 1
ATOM 699 O O . ASN A 1 85 ? -13.383 -4.914 26.832 1.00 51.94 85 ASN A O 1
ATOM 703 N N . SER A 1 86 ? -12.321 -6.387 25.517 1.00 55.53 86 SER A N 1
ATOM 704 C CA . SER A 1 86 ? -10.962 -5.993 25.930 1.00 55.53 86 SER A CA 1
ATOM 705 C C . SER A 1 86 ? -10.466 -4.683 25.296 1.00 55.53 86 SER A C 1
ATOM 707 O O . SER A 1 86 ? -9.620 -3.999 25.867 1.00 55.53 86 SER A O 1
ATOM 709 N N . ILE A 1 87 ? -11.008 -4.303 24.134 1.00 57.69 87 ILE A N 1
ATOM 710 C CA . ILE A 1 87 ? -10.658 -3.057 23.430 1.00 57.69 87 ILE A CA 1
ATOM 711 C C . ILE A 1 87 ? -11.326 -1.844 24.100 1.00 57.69 87 ILE A C 1
ATOM 713 O O . ILE A 1 87 ? -10.739 -0.765 24.165 1.00 57.69 87 ILE A O 1
ATOM 717 N N . ILE A 1 88 ? -12.529 -2.025 24.655 1.00 55.47 88 ILE A N 1
ATOM 718 C CA . ILE A 1 88 ? -13.320 -0.955 25.288 1.00 55.47 88 ILE A CA 1
ATOM 719 C C . ILE A 1 88 ? -12.707 -0.478 26.621 1.00 55.47 88 ILE A C 1
ATOM 721 O O . ILE A 1 88 ? -12.925 0.661 27.027 1.00 55.47 88 ILE A O 1
ATOM 725 N N . THR A 1 89 ? -11.902 -1.293 27.307 1.00 52.44 89 THR A N 1
ATOM 726 C CA . THR A 1 89 ? -11.350 -0.932 28.627 1.00 52.44 89 THR A CA 1
ATOM 727 C C . THR A 1 89 ? -10.096 -0.051 28.566 1.00 52.44 89 THR A C 1
ATOM 729 O O . THR A 1 89 ? -9.782 0.617 29.547 1.00 52.44 89 THR A O 1
ATOM 732 N N . ASN A 1 90 ? -9.412 0.033 27.418 1.00 52.28 90 ASN A N 1
ATOM 733 C CA . ASN A 1 90 ? -8.162 0.795 27.241 1.00 52.28 90 ASN A CA 1
ATOM 734 C C . ASN A 1 90 ? -8.335 2.133 26.494 1.00 52.28 90 ASN A C 1
ATOM 736 O O . ASN A 1 90 ? -7.384 2.676 25.933 1.00 52.28 90 ASN A O 1
ATOM 740 N N . VAL A 1 91 ? -9.544 2.699 26.496 1.00 57.34 91 VAL A N 1
ATOM 741 C CA . VAL A 1 91 ? -9.889 3.894 25.700 1.00 57.34 91 VAL A CA 1
ATOM 742 C C . VAL A 1 91 ? -9.059 5.131 26.082 1.00 57.34 91 VAL A C 1
ATOM 744 O O . VAL A 1 91 ? -8.726 5.937 25.213 1.00 57.34 91 VAL A O 1
ATOM 747 N N . LEU A 1 92 ? -8.667 5.274 27.355 1.00 49.44 92 LEU A N 1
ATOM 748 C CA . LEU A 1 92 ? -7.936 6.457 27.829 1.00 49.44 92 LEU A CA 1
ATOM 749 C C . LEU A 1 92 ? -6.439 6.429 27.467 1.00 49.44 92 LEU A C 1
ATOM 751 O O . LEU A 1 92 ? -5.903 7.440 27.014 1.00 49.44 92 LEU A O 1
ATOM 755 N N . ALA A 1 93 ? -5.780 5.271 27.607 1.00 51.44 93 ALA A N 1
ATOM 756 C CA . ALA A 1 93 ? -4.398 5.070 27.158 1.00 51.44 93 ALA A CA 1
ATOM 757 C C . ALA A 1 93 ? -4.296 5.106 25.624 1.00 51.44 93 ALA A C 1
ATOM 759 O O . ALA A 1 93 ? -3.344 5.674 25.085 1.00 51.44 93 ALA A O 1
ATOM 760 N N . GLY A 1 94 ? -5.326 4.594 24.935 1.00 60.47 94 GLY A N 1
ATOM 761 C CA . GLY A 1 94 ? -5.495 4.750 23.493 1.00 60.47 94 GLY A CA 1
ATOM 762 C C . GLY A 1 94 ? -5.442 6.218 23.081 1.00 60.47 94 GLY A C 1
ATOM 763 O O . GLY A 1 94 ? -4.636 6.585 22.246 1.00 60.47 94 GLY A O 1
ATOM 764 N N . HIS A 1 95 ? -6.168 7.111 23.754 1.00 71.25 95 HIS A N 1
ATOM 765 C CA . HIS A 1 95 ? -6.274 8.507 23.320 1.00 71.25 95 HIS A CA 1
ATOM 766 C C . HIS A 1 95 ? -4.964 9.328 23.390 1.00 71.25 95 HIS A C 1
ATOM 768 O O . HIS A 1 95 ? -4.769 10.245 22.589 1.00 71.25 95 HIS A O 1
ATOM 774 N N . VAL A 1 96 ? -4.060 9.044 24.338 1.00 79.69 96 VAL A N 1
ATOM 775 C CA . VAL A 1 96 ? -2.750 9.730 24.423 1.00 79.69 96 VAL A CA 1
ATOM 776 C C . VAL A 1 96 ? -1.769 9.139 23.418 1.00 79.69 96 VAL A C 1
ATOM 778 O O . VAL A 1 96 ? -1.095 9.885 22.707 1.00 79.69 96 VAL A O 1
ATOM 781 N N . MET A 1 97 ? -1.722 7.809 23.331 1.00 79.69 97 MET A N 1
ATOM 782 C CA . MET A 1 97 ? -0.871 7.110 22.376 1.00 79.69 97 MET A CA 1
ATOM 783 C C . MET A 1 97 ? -1.282 7.433 20.937 1.00 79.69 97 MET A C 1
ATOM 785 O O . MET A 1 97 ? -0.423 7.766 20.132 1.00 79.69 97 MET A O 1
ATOM 789 N N . ASP A 1 98 ? -2.581 7.464 20.637 1.00 80.31 98 ASP A N 1
ATOM 790 C CA . ASP A 1 98 ? -3.131 7.840 19.332 1.00 80.31 98 ASP A CA 1
ATOM 791 C C . ASP A 1 98 ? -2.696 9.255 18.937 1.00 80.31 98 ASP A C 1
ATOM 793 O O . ASP A 1 98 ? -2.283 9.489 17.802 1.00 80.31 98 ASP A O 1
ATOM 797 N N . LYS A 1 99 ? -2.728 10.208 19.879 1.00 84.56 99 LYS A N 1
ATOM 798 C CA . LYS A 1 99 ? -2.261 11.582 19.638 1.00 84.56 99 LYS A CA 1
ATOM 799 C C . LYS A 1 99 ? -0.752 11.660 19.423 1.00 84.56 99 LYS A C 1
ATOM 801 O O . LYS A 1 99 ? -0.307 12.395 18.540 1.00 84.56 99 LYS A O 1
ATOM 806 N N . ALA A 1 100 ? 0.030 10.924 20.210 1.00 87.75 100 ALA A N 1
ATOM 807 C CA . ALA A 1 100 ? 1.484 10.877 20.069 1.00 87.75 100 ALA A CA 1
ATOM 808 C C . ALA A 1 100 ? 1.889 10.262 18.721 1.00 87.75 100 ALA A C 1
ATOM 810 O O . ALA A 1 100 ? 2.682 10.848 17.987 1.00 87.75 100 ALA A O 1
ATOM 811 N N . VAL A 1 101 ? 1.275 9.132 18.367 1.00 86.75 101 VAL A N 1
ATOM 812 C CA . VAL A 1 101 ? 1.459 8.434 17.093 1.00 86.75 101 VAL A CA 1
ATOM 813 C C . VAL A 1 101 ? 1.060 9.344 15.935 1.00 86.75 101 VAL A C 1
ATOM 815 O O . VAL A 1 101 ? 1.872 9.551 15.040 1.00 86.75 101 VAL A O 1
ATOM 818 N N . LEU A 1 102 ? -0.114 9.982 15.980 1.00 88.25 102 LEU A N 1
ATOM 819 C CA . LEU A 1 102 ? -0.548 10.918 14.939 1.00 88.25 102 LEU A CA 1
ATOM 820 C C . LEU A 1 102 ? 0.431 12.086 14.763 1.00 88.25 102 LEU A C 1
ATOM 822 O O . LEU A 1 102 ? 0.760 12.451 13.638 1.00 88.25 102 LEU A O 1
ATOM 826 N N . THR A 1 103 ? 0.925 12.655 15.864 1.00 90.94 103 THR A N 1
ATOM 827 C CA . THR A 1 103 ? 1.897 13.758 15.815 1.00 90.94 103 THR A CA 1
ATOM 828 C C . THR A 1 103 ? 3.204 13.308 15.166 1.00 90.94 103 THR A C 1
ATOM 830 O O . THR A 1 103 ? 3.723 13.994 14.285 1.00 90.94 103 THR A O 1
ATOM 833 N N . LEU A 1 104 ? 3.709 12.134 15.555 1.00 89.94 104 LEU A N 1
ATOM 834 C CA . LEU A 1 104 ? 4.915 11.540 14.984 1.00 89.94 104 LEU A CA 1
ATOM 835 C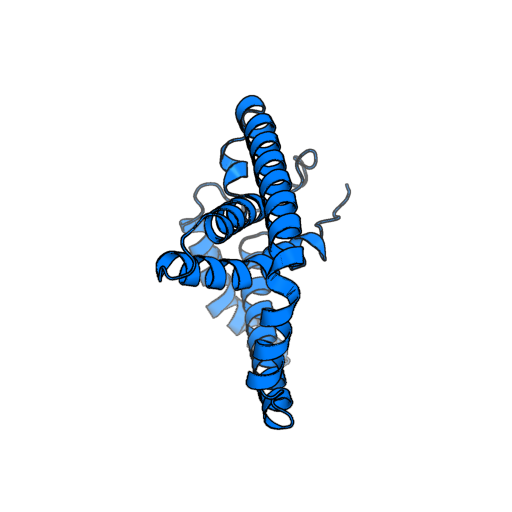 C . LEU A 1 104 ? 4.745 11.259 13.483 1.00 89.94 104 LEU A C 1
ATOM 837 O O . LEU A 1 104 ? 5.631 11.576 12.694 1.00 89.94 104 LEU A O 1
ATOM 841 N N . LEU A 1 105 ? 3.595 10.713 13.087 1.00 88.00 105 LEU A N 1
ATOM 842 C CA . LEU A 1 105 ? 3.233 10.440 11.698 1.00 88.00 105 LEU A CA 1
ATOM 843 C C . LEU A 1 105 ? 3.198 11.712 10.853 1.00 88.00 105 LEU A C 1
ATOM 845 O O . LEU A 1 105 ? 3.823 11.762 9.796 1.00 88.00 105 LEU A O 1
ATOM 849 N N . CYS A 1 106 ? 2.510 12.750 11.331 1.00 91.38 106 CYS A N 1
ATOM 850 C CA . CYS A 1 106 ? 2.452 14.040 10.651 1.00 91.38 106 CYS A CA 1
ATOM 851 C C . CYS A 1 106 ? 3.846 14.666 10.513 1.00 91.38 106 CYS A C 1
ATOM 853 O O . CYS A 1 106 ? 4.189 15.152 9.438 1.00 91.38 106 CYS A O 1
ATOM 855 N N . GLY A 1 107 ? 4.665 14.617 11.570 1.00 91.19 107 GLY A N 1
ATOM 856 C CA . GLY A 1 107 ? 6.042 15.112 11.538 1.00 91.19 107 GLY A CA 1
ATOM 857 C C . GLY A 1 107 ? 6.924 14.339 10.558 1.00 91.19 107 GLY A C 1
ATOM 858 O O . GLY A 1 107 ? 7.632 14.943 9.755 1.00 91.19 107 GLY A O 1
ATOM 859 N N . SER A 1 108 ? 6.834 13.007 10.570 1.00 87.81 108 SER A N 1
ATOM 860 C CA . SER A 1 108 ? 7.563 12.137 9.645 1.00 87.81 108 SER A CA 1
ATOM 861 C C . SER A 1 108 ? 7.167 12.410 8.195 1.00 87.81 108 SER A C 1
ATOM 863 O O . SER A 1 108 ? 8.048 12.618 7.364 1.00 87.81 108 SER A O 1
ATOM 865 N N . TYR A 1 109 ? 5.868 12.508 7.899 1.00 89.56 109 TYR A N 1
ATOM 866 C CA . TYR A 1 109 ? 5.390 12.818 6.553 1.00 89.56 109 TYR A CA 1
ATOM 867 C C . TYR A 1 109 ? 5.839 14.210 6.091 1.00 89.56 109 TYR A C 1
ATOM 869 O O . TYR A 1 109 ? 6.313 14.359 4.967 1.00 89.56 109 TYR A O 1
ATOM 877 N N . ALA A 1 110 ? 5.755 15.224 6.959 1.00 90.19 110 ALA A N 1
ATOM 878 C CA . ALA A 1 110 ? 6.210 16.575 6.641 1.00 90.19 110 ALA A CA 1
ATOM 879 C C . ALA A 1 110 ? 7.711 16.615 6.310 1.00 90.19 110 ALA A C 1
ATOM 881 O O . ALA A 1 110 ? 8.103 17.257 5.336 1.00 90.19 110 ALA A O 1
ATOM 882 N N . LEU A 1 111 ? 8.541 15.889 7.068 1.00 86.88 111 LEU A N 1
ATOM 883 C CA . LEU A 1 111 ? 9.976 15.778 6.804 1.00 86.88 111 LEU A CA 1
ATOM 884 C C . LEU A 1 111 ? 10.255 15.084 5.462 1.00 86.88 111 LEU A C 1
ATOM 886 O O . LEU A 1 111 ? 11.094 15.546 4.688 1.00 86.88 111 LEU A O 1
ATOM 890 N N . THR A 1 112 ? 9.527 14.008 5.154 1.00 84.12 112 THR A N 1
ATOM 891 C CA . THR A 1 112 ? 9.625 13.313 3.866 1.00 84.12 112 THR A CA 1
ATOM 892 C C . THR A 1 112 ? 9.259 14.232 2.703 1.00 84.12 112 THR A C 1
ATOM 894 O O . THR A 1 112 ? 10.004 14.305 1.725 1.00 84.12 112 THR A O 1
ATOM 897 N N . VAL A 1 113 ? 8.135 14.950 2.803 1.00 86.12 113 VAL A N 1
ATOM 898 C CA . VAL A 1 113 ? 7.704 15.914 1.781 1.00 86.12 113 VAL A CA 1
ATOM 899 C C . VAL A 1 113 ? 8.765 16.994 1.607 1.00 86.12 113 VAL A C 1
ATOM 901 O O . VAL A 1 113 ? 9.158 17.271 0.478 1.00 86.12 113 VAL A O 1
ATOM 904 N N . TYR A 1 114 ? 9.279 17.549 2.706 1.00 86.81 114 TYR A N 1
ATOM 905 C CA . TYR A 1 114 ? 10.335 18.556 2.678 1.00 86.81 114 TYR A CA 1
ATOM 906 C C . TYR A 1 114 ? 11.569 18.051 1.911 1.00 86.81 114 TYR A C 1
ATOM 908 O O . TYR A 1 114 ? 11.938 18.628 0.891 1.00 86.81 114 TYR A O 1
ATOM 916 N N . HIS A 1 115 ? 12.157 16.916 2.297 1.00 79.75 115 HIS A N 1
ATOM 917 C CA . HIS A 1 115 ? 13.329 16.374 1.596 1.00 79.75 115 HIS A CA 1
ATOM 918 C C . HIS A 1 115 ? 13.075 16.059 0.114 1.00 79.75 115 HIS A C 1
ATOM 920 O O . HIS A 1 115 ? 13.981 16.202 -0.704 1.00 79.75 115 HIS A O 1
ATOM 926 N N . LYS A 1 116 ? 11.865 15.627 -0.259 1.00 78.94 116 LYS A N 1
ATOM 927 C CA . LYS A 1 116 ? 11.562 15.225 -1.643 1.00 78.94 116 LYS A CA 1
ATOM 928 C C . LYS A 1 116 ? 11.191 16.390 -2.556 1.00 78.94 116 LYS A C 1
ATOM 930 O O . LYS A 1 116 ? 11.528 16.339 -3.736 1.00 78.94 116 LYS A O 1
ATOM 935 N N . VAL A 1 117 ? 10.552 17.429 -2.020 1.00 80.38 117 VAL A N 1
ATOM 936 C CA . VAL A 1 117 ? 10.236 18.659 -2.762 1.00 80.38 117 VAL A CA 1
ATOM 937 C C . VAL A 1 117 ? 11.503 19.472 -3.016 1.00 80.38 117 VAL A C 1
ATOM 939 O O . VAL A 1 117 ? 11.710 19.927 -4.133 1.00 80.38 117 VAL A O 1
ATOM 942 N N . PHE A 1 118 ? 12.386 19.606 -2.022 1.00 82.00 118 PHE A N 1
ATOM 943 C CA . PHE A 1 118 ? 13.647 20.340 -2.191 1.00 82.00 118 PHE A CA 1
ATOM 944 C C . PHE A 1 118 ? 14.745 19.523 -2.891 1.00 82.00 118 PHE A C 1
ATOM 946 O O . PHE A 1 118 ? 15.709 20.096 -3.388 1.00 82.00 118 PHE A O 1
ATOM 953 N N . GLY A 1 119 ? 14.602 18.197 -2.948 1.00 70.31 119 GLY A N 1
ATOM 954 C CA . GLY A 1 119 ? 15.527 17.293 -3.633 1.00 70.31 119 GLY A CA 1
ATOM 955 C C . GLY A 1 119 ? 15.169 16.978 -5.089 1.00 70.31 119 GLY A C 1
ATOM 956 O O . GLY A 1 119 ? 15.737 16.029 -5.619 1.00 70.31 119 GLY A O 1
ATOM 957 N N . ASP A 1 120 ? 14.213 17.688 -5.701 1.00 59.97 120 ASP A N 1
ATOM 958 C CA . ASP A 1 120 ? 13.774 17.546 -7.108 1.00 59.97 120 ASP A CA 1
ATOM 959 C C . ASP A 1 120 ? 13.324 16.123 -7.514 1.00 59.97 120 ASP A C 1
ATOM 961 O O . ASP A 1 120 ? 13.472 15.659 -8.640 1.00 59.97 120 ASP A O 1
ATOM 965 N N . ASN A 1 121 ? 12.768 15.389 -6.549 1.00 68.06 121 ASN A N 1
ATOM 966 C CA . ASN A 1 121 ? 12.428 13.969 -6.658 1.00 68.06 121 ASN A CA 1
ATOM 967 C C . ASN A 1 121 ? 10.957 13.737 -6.260 1.00 68.06 121 ASN A C 1
ATOM 969 O O . ASN A 1 121 ? 10.635 12.809 -5.513 1.00 68.06 121 ASN A O 1
ATOM 973 N N . PHE A 1 122 ? 10.054 14.600 -6.741 1.00 69.19 122 PHE A N 1
ATOM 974 C CA . PHE A 1 122 ? 8.641 14.635 -6.335 1.00 69.19 122 PHE A CA 1
ATOM 975 C C . PHE A 1 122 ? 7.886 13.332 -6.631 1.00 69.19 122 PHE A C 1
ATOM 977 O O . PHE A 1 122 ? 7.070 12.894 -5.821 1.00 69.19 122 PHE A O 1
ATOM 984 N N . MET A 1 123 ? 8.205 12.657 -7.741 1.00 69.69 123 MET A N 1
ATOM 985 C CA . MET A 1 123 ? 7.568 11.386 -8.114 1.00 69.69 123 MET A CA 1
ATOM 986 C C . MET A 1 123 ? 7.781 10.283 -7.070 1.00 69.69 123 MET A C 1
ATOM 988 O O . MET A 1 123 ? 6.917 9.431 -6.882 1.00 69.69 123 MET A O 1
ATOM 992 N N . TYR A 1 124 ? 8.872 10.336 -6.301 1.00 67.62 124 TYR A N 1
ATOM 993 C CA . TYR A 1 124 ? 9.123 9.374 -5.227 1.00 67.62 124 TYR A CA 1
ATOM 994 C C . TYR A 1 124 ? 8.197 9.560 -4.011 1.00 67.62 124 TYR A C 1
ATOM 996 O O . TYR A 1 124 ? 8.143 8.693 -3.140 1.00 67.62 124 TYR A O 1
ATOM 1004 N N . LEU A 1 125 ? 7.418 10.645 -3.941 1.00 70.06 125 LEU A N 1
ATOM 1005 C CA . LEU A 1 125 ? 6.385 10.809 -2.916 1.00 70.06 125 LEU A CA 1
ATOM 1006 C C . LEU A 1 125 ? 5.196 9.853 -3.130 1.00 70.06 125 LEU A C 1
ATOM 1008 O O . LEU A 1 125 ? 4.495 9.529 -2.179 1.00 70.06 125 LEU A O 1
ATOM 1012 N N . LEU A 1 126 ? 5.011 9.336 -4.350 1.00 73.25 126 LEU A N 1
ATOM 1013 C CA . LEU A 1 126 ? 4.005 8.316 -4.677 1.00 73.25 126 LEU A CA 1
ATOM 1014 C C . LEU A 1 126 ? 4.431 6.898 -4.272 1.00 73.25 126 LEU A C 1
ATOM 1016 O O . LEU A 1 126 ? 3.667 5.952 -4.462 1.00 73.25 126 LEU A O 1
ATOM 1020 N N . GLN A 1 127 ? 5.635 6.727 -3.713 1.00 73.06 127 GLN A N 1
ATOM 1021 C CA . GLN A 1 127 ? 6.068 5.428 -3.212 1.00 73.06 127 GLN A CA 1
ATOM 1022 C C . GLN A 1 127 ? 5.084 4.893 -2.155 1.00 73.06 127 GLN A C 1
ATOM 1024 O O . GLN A 1 127 ? 4.576 5.655 -1.323 1.00 73.06 127 GLN A O 1
ATOM 1029 N N . PRO A 1 128 ? 4.835 3.570 -2.144 1.00 71.69 128 PRO A N 1
ATOM 1030 C CA . PRO A 1 128 ? 3.791 2.957 -1.326 1.00 71.69 128 PRO A CA 1
ATOM 1031 C C . PRO A 1 128 ? 3.974 3.205 0.176 1.00 71.69 128 PRO A C 1
ATOM 1033 O O . PRO A 1 128 ? 2.988 3.279 0.900 1.00 71.69 128 PRO A O 1
ATOM 1036 N N . CYS A 1 129 ? 5.206 3.399 0.656 1.00 77.38 129 CYS A N 1
ATOM 1037 C CA . CYS A 1 129 ? 5.478 3.769 2.046 1.00 77.38 129 CYS A CA 1
ATOM 1038 C C . CYS A 1 129 ? 4.864 5.129 2.433 1.00 77.38 129 CYS A C 1
ATOM 1040 O O . CYS A 1 129 ? 4.220 5.233 3.475 1.00 77.38 129 CYS A O 1
ATOM 1042 N N . HIS A 1 130 ? 5.003 6.155 1.591 1.00 82.12 130 HIS A N 1
ATOM 1043 C CA . HIS A 1 130 ? 4.498 7.506 1.852 1.00 82.12 130 HIS A CA 1
ATOM 1044 C C . HIS A 1 130 ? 2.982 7.594 1.649 1.00 82.12 130 HIS A C 1
ATOM 1046 O O . HIS A 1 130 ? 2.286 8.242 2.430 1.00 82.12 130 HIS A O 1
ATOM 1052 N N . VAL A 1 131 ? 2.457 6.880 0.648 1.00 84.31 131 VAL A N 1
ATOM 1053 C CA . VAL A 1 131 ? 1.011 6.763 0.413 1.00 84.31 131 VAL A CA 1
ATOM 1054 C C . VAL A 1 131 ? 0.330 6.041 1.578 1.00 84.31 131 VAL A C 1
ATOM 1056 O O . VAL A 1 131 ? -0.703 6.503 2.059 1.00 84.31 131 VAL A O 1
ATOM 1059 N N . ASN A 1 132 ? 0.930 4.964 2.097 1.00 83.94 132 ASN A N 1
ATOM 1060 C CA . ASN A 1 132 ? 0.420 4.270 3.282 1.00 83.94 132 ASN A CA 1
ATOM 1061 C C . ASN A 1 132 ? 0.480 5.144 4.537 1.00 83.94 132 ASN A C 1
ATOM 1063 O O . ASN A 1 132 ? -0.452 5.107 5.340 1.00 83.94 132 ASN A O 1
ATOM 1067 N N . LEU A 1 133 ? 1.533 5.954 4.691 1.00 85.50 133 LEU A N 1
ATOM 1068 C CA . LEU A 1 133 ? 1.658 6.910 5.792 1.00 85.50 133 LEU A CA 1
ATOM 1069 C C . LEU A 1 133 ? 0.528 7.952 5.753 1.00 85.50 133 LEU A C 1
ATOM 1071 O O . LEU A 1 133 ? -0.135 8.189 6.762 1.00 85.50 133 LEU A O 1
ATOM 1075 N N . LEU A 1 134 ? 0.250 8.517 4.574 1.00 88.44 134 LEU A N 1
ATOM 1076 C CA . LEU A 1 134 ? -0.844 9.467 4.367 1.00 88.44 134 LEU A CA 1
ATOM 1077 C C . LEU A 1 134 ? -2.220 8.820 4.590 1.00 88.44 134 LEU A C 1
ATOM 1079 O O . LEU A 1 134 ? -3.090 9.418 5.224 1.00 88.44 134 LEU A O 1
ATOM 1083 N N . LEU A 1 135 ? -2.411 7.586 4.120 1.00 87.12 135 LEU A N 1
ATOM 1084 C CA . LEU A 1 135 ? -3.638 6.822 4.337 1.00 87.12 135 LEU A CA 1
ATOM 1085 C C . LEU A 1 135 ? -3.870 6.557 5.832 1.00 87.12 135 LEU A C 1
ATOM 1087 O O . LEU A 1 135 ? -4.995 6.702 6.308 1.00 87.12 135 LEU A O 1
ATOM 1091 N N . LEU A 1 136 ? -2.813 6.251 6.592 1.00 87.06 136 LEU A N 1
ATOM 1092 C CA . LEU A 1 136 ? -2.900 6.068 8.040 1.00 87.06 136 LEU A CA 1
ATOM 1093 C C . LEU A 1 136 ? -3.278 7.372 8.753 1.00 87.06 136 LEU A C 1
ATOM 1095 O O . LEU A 1 136 ? -4.223 7.373 9.542 1.00 87.06 136 LEU A O 1
ATOM 1099 N N . ILE A 1 137 ? -2.628 8.493 8.418 1.00 89.81 137 ILE A N 1
ATOM 1100 C CA . ILE A 1 137 ? -2.986 9.826 8.942 1.00 89.81 137 ILE A CA 1
ATOM 1101 C C . ILE A 1 137 ? -4.461 10.131 8.655 1.00 89.81 137 ILE A C 1
ATOM 1103 O O . ILE A 1 137 ? -5.207 10.507 9.560 1.00 89.81 137 ILE A O 1
ATOM 1107 N N . PHE A 1 138 ? -4.911 9.899 7.419 1.00 88.62 138 PHE A N 1
ATOM 1108 C CA . PHE A 1 138 ? -6.306 10.093 7.026 1.00 88.62 138 PHE A CA 1
ATOM 1109 C C . PHE A 1 138 ? -7.267 9.229 7.854 1.00 88.62 138 PHE A C 1
ATOM 1111 O O . PHE A 1 138 ? -8.313 9.711 8.287 1.00 88.62 138 PHE A O 1
ATOM 1118 N N . THR A 1 139 ? -6.917 7.969 8.125 1.00 87.19 139 THR A N 1
ATOM 1119 C CA . THR A 1 139 ? -7.764 7.082 8.937 1.00 87.19 139 THR A CA 1
ATOM 1120 C C . THR A 1 139 ? -7.821 7.476 10.410 1.00 87.19 139 THR A C 1
ATOM 1122 O O . THR A 1 139 ? -8.864 7.299 11.034 1.00 87.19 139 THR A O 1
ATOM 1125 N N . MET A 1 140 ? -6.740 8.043 10.955 1.00 84.94 140 MET A N 1
ATOM 1126 C CA . MET A 1 140 ? -6.682 8.497 12.347 1.00 84.94 140 MET A CA 1
ATOM 1127 C C . MET A 1 140 ? -7.412 9.827 12.569 1.00 84.94 140 MET A C 1
ATOM 1129 O O . MET A 1 140 ? -8.007 10.025 13.626 1.00 84.94 140 MET A O 1
ATOM 1133 N N . VAL A 1 141 ? -7.381 10.733 11.586 1.00 87.50 141 VAL A N 1
ATOM 1134 C CA . VAL A 1 141 ? -8.070 12.036 11.650 1.00 87.50 141 VAL A CA 1
ATOM 1135 C C . VAL A 1 141 ? -9.542 11.923 11.239 1.00 87.50 141 VAL A C 1
ATOM 1137 O O . VAL A 1 141 ? -10.384 12.690 11.706 1.00 87.50 141 VAL A O 1
ATOM 1140 N N . GLY A 1 142 ? -9.867 10.979 10.355 1.00 82.50 142 GLY A N 1
ATOM 1141 C CA . GLY A 1 142 ? -11.203 10.820 9.797 1.00 82.50 142 GLY A CA 1
ATOM 1142 C C . GLY A 1 142 ? -12.265 10.387 10.823 1.00 82.50 142 GLY A C 1
ATOM 1143 O O . GLY A 1 142 ? -11.964 9.702 11.802 1.00 82.50 142 GLY A O 1
ATOM 1144 N N . PRO A 1 143 ? -13.545 10.735 10.596 1.00 79.75 143 PRO A N 1
ATOM 1145 C CA . PRO A 1 143 ? -14.638 10.327 11.472 1.00 79.75 143 PRO A CA 1
ATOM 1146 C C . PRO A 1 143 ? -14.809 8.801 11.469 1.00 79.75 143 PRO A C 1
ATOM 1148 O O . PRO A 1 143 ? -15.034 8.192 10.421 1.00 79.75 143 PRO A O 1
ATOM 1151 N N . LYS A 1 144 ? -14.765 8.186 12.659 1.00 76.88 144 LYS A N 1
ATOM 1152 C CA . LYS A 1 144 ? -14.798 6.720 12.851 1.00 76.88 144 LYS A CA 1
ATOM 1153 C C . LYS A 1 144 ? -16.038 6.045 12.250 1.00 76.88 144 LYS A C 1
ATOM 1155 O O . LYS A 1 144 ? -15.978 4.887 11.841 1.00 76.88 144 LYS A O 1
ATOM 1160 N N . ASP A 1 145 ? -17.146 6.772 12.145 1.00 77.06 145 ASP A N 1
ATOM 1161 C CA . ASP A 1 145 ? -18.403 6.252 11.604 1.00 77.06 145 ASP A CA 1
ATOM 1162 C C . ASP A 1 145 ? -18.498 6.320 10.077 1.00 77.06 145 ASP A C 1
ATOM 1164 O O . ASP A 1 145 ? -19.340 5.642 9.479 1.00 77.06 145 ASP A O 1
ATOM 1168 N N . SER A 1 146 ? -17.607 7.070 9.422 1.00 81.62 146 SER A N 1
ATOM 1169 C CA . SER A 1 146 ? -17.632 7.229 7.972 1.00 81.62 146 SER A CA 1
ATOM 1170 C C . SER A 1 146 ? -17.248 5.942 7.250 1.00 81.62 146 SER A C 1
ATOM 1172 O O . SER A 1 146 ? -16.235 5.298 7.536 1.00 81.62 146 SER A O 1
ATOM 1174 N N . LYS A 1 147 ? -18.045 5.598 6.232 1.00 81.00 147 LYS A N 1
ATOM 1175 C CA . LYS A 1 147 ? -17.751 4.492 5.310 1.00 81.00 147 LYS A CA 1
ATOM 1176 C C . LYS A 1 147 ? -16.407 4.689 4.605 1.00 81.00 147 LYS A C 1
ATOM 1178 O O . LYS A 1 147 ? -15.701 3.713 4.377 1.00 81.00 147 LYS A O 1
ATOM 1183 N N . VAL A 1 148 ? -16.040 5.938 4.310 1.00 82.50 148 VAL A N 1
ATOM 1184 C CA . VAL A 1 148 ? -14.784 6.281 3.626 1.00 82.50 148 VAL A CA 1
ATOM 1185 C C . VAL A 1 148 ? -13.586 5.992 4.525 1.00 82.50 148 VAL A C 1
ATOM 1187 O O . VAL A 1 148 ? -12.636 5.358 4.085 1.00 82.50 148 VAL A O 1
ATOM 1190 N N . THR A 1 149 ? -13.654 6.372 5.801 1.00 81.56 149 THR A N 1
ATOM 1191 C CA . THR A 1 149 ? -12.593 6.104 6.783 1.00 81.56 149 THR A CA 1
ATOM 1192 C C . THR A 1 149 ? -12.415 4.602 7.012 1.00 81.56 149 THR A C 1
ATOM 1194 O O . THR A 1 149 ? -11.290 4.109 7.025 1.00 81.56 149 THR A O 1
ATOM 1197 N N . LYS A 1 150 ? -13.519 3.847 7.092 1.00 79.00 150 LYS A N 1
ATOM 1198 C CA . LYS A 1 150 ? -13.488 2.376 7.191 1.00 79.00 150 LYS A CA 1
ATOM 1199 C C . LYS A 1 150 ? -12.874 1.727 5.950 1.00 79.00 150 LYS A C 1
ATOM 1201 O O . LYS A 1 150 ? -12.061 0.816 6.069 1.00 79.00 150 LYS A O 1
ATOM 1206 N N . MET A 1 151 ? -13.233 2.207 4.760 1.00 79.88 151 MET A N 1
ATOM 1207 C CA . MET A 1 151 ? -12.657 1.725 3.506 1.00 79.88 151 MET A CA 1
ATOM 1208 C C . MET A 1 151 ? -11.160 2.045 3.418 1.00 79.88 151 MET A C 1
ATOM 1210 O O . MET A 1 151 ? -10.377 1.161 3.092 1.00 79.88 151 MET A O 1
ATOM 1214 N N . ALA A 1 152 ? -10.753 3.265 3.776 1.00 82.38 152 ALA A N 1
ATOM 1215 C CA . ALA A 1 152 ? -9.352 3.674 3.821 1.00 82.38 152 ALA A CA 1
ATOM 1216 C C . ALA A 1 152 ? -8.529 2.811 4.790 1.00 82.38 152 ALA A C 1
ATOM 1218 O O . ALA A 1 152 ? -7.439 2.370 4.438 1.00 82.38 152 ALA A O 1
ATOM 1219 N N . PHE A 1 153 ? -9.073 2.495 5.969 1.00 83.56 153 PHE A N 1
ATOM 1220 C CA . PHE A 1 153 ? -8.419 1.617 6.939 1.00 83.56 153 PHE A CA 1
ATOM 1221 C C . PHE A 1 153 ? -8.278 0.183 6.420 1.00 83.56 153 PHE A C 1
ATOM 1223 O O . PHE A 1 153 ? -7.213 -0.421 6.529 1.00 83.56 153 PHE A O 1
ATOM 1230 N N . ASN A 1 154 ? -9.323 -0.351 5.785 1.00 80.94 154 ASN A N 1
ATOM 1231 C CA . ASN A 1 154 ? -9.262 -1.677 5.175 1.00 80.94 154 ASN A CA 1
ATOM 1232 C C . ASN A 1 154 ? -8.220 -1.739 4.051 1.00 80.94 154 ASN A C 1
ATOM 1234 O O . ASN A 1 154 ? -7.472 -2.713 3.972 1.00 80.94 154 ASN A O 1
ATOM 1238 N N . SER A 1 155 ? -8.134 -0.699 3.218 1.00 80.00 155 SER A N 1
ATOM 1239 C CA . SER A 1 155 ? -7.092 -0.578 2.195 1.00 80.00 155 SER A CA 1
ATOM 1240 C C . SER A 1 155 ? -5.699 -0.504 2.822 1.00 80.00 155 SER A C 1
ATOM 1242 O O . SER A 1 155 ? -4.800 -1.221 2.390 1.00 80.00 155 SER A O 1
ATOM 1244 N N . TYR A 1 156 ? -5.523 0.289 3.883 1.00 83.38 156 TYR A N 1
ATOM 1245 C CA . TYR A 1 156 ? -4.262 0.383 4.623 1.00 83.38 156 TYR A CA 1
ATOM 1246 C C . TYR A 1 156 ? -3.801 -0.983 5.151 1.00 83.38 156 TYR A C 1
ATOM 1248 O O . TYR A 1 156 ? -2.645 -1.352 4.958 1.00 83.38 156 TYR A O 1
ATOM 1256 N N . LEU A 1 157 ? -4.703 -1.776 5.739 1.00 80.88 157 LEU A N 1
ATOM 1257 C CA . LEU A 1 157 ? -4.379 -3.122 6.226 1.00 80.88 157 LEU A CA 1
ATOM 1258 C C . LEU A 1 157 ? -3.906 -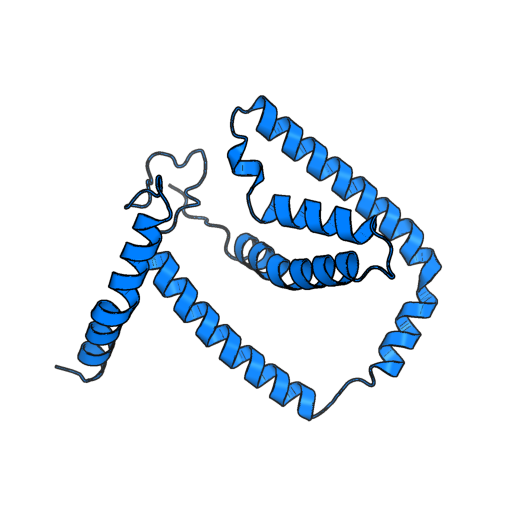4.074 5.120 1.00 80.88 157 LEU A C 1
ATOM 1260 O O . LEU A 1 157 ? -3.151 -5.000 5.403 1.00 80.88 157 LEU A O 1
ATOM 1264 N N . HIS A 1 158 ? -4.331 -3.866 3.874 1.00 76.88 158 HIS A N 1
ATOM 1265 C CA . HIS A 1 158 ? -3.840 -4.653 2.743 1.00 76.88 158 HIS A CA 1
ATOM 1266 C C . HIS A 1 158 ? -2.469 -4.157 2.280 1.00 76.88 158 HIS A C 1
ATOM 1268 O O . HIS A 1 158 ? -1.562 -4.960 2.070 1.00 76.88 158 HIS A O 1
ATOM 1274 N N . TYR A 1 159 ? -2.290 -2.840 2.164 1.00 76.12 159 TYR A N 1
ATOM 1275 C CA . TYR A 1 159 ? -1.043 -2.265 1.666 1.00 76.12 159 TYR A CA 1
ATOM 1276 C C . TYR A 1 159 ? 0.108 -2.293 2.674 1.00 76.12 159 TYR A C 1
ATOM 1278 O O . TYR A 1 159 ? 1.264 -2.304 2.251 1.00 76.12 159 TYR A O 1
ATOM 1286 N N . ILE A 1 160 ? -0.157 -2.354 3.984 1.00 78.69 160 ILE A N 1
ATOM 1287 C CA . ILE A 1 160 ? 0.923 -2.445 4.974 1.00 78.69 160 ILE A CA 1
ATOM 1288 C C . ILE A 1 160 ? 1.734 -3.730 4.821 1.00 78.69 160 ILE A C 1
ATOM 1290 O O . ILE A 1 160 ? 2.938 -3.709 5.050 1.00 78.69 160 ILE A O 1
ATOM 1294 N N . TRP A 1 161 ? 1.124 -4.819 4.344 1.00 70.44 161 TRP A N 1
ATOM 1295 C CA . TRP A 1 161 ? 1.865 -6.038 4.023 1.00 70.44 161 TRP A CA 1
ATOM 1296 C C . TRP A 1 161 ? 2.891 -5.802 2.920 1.00 70.44 161 TRP A C 1
ATOM 1298 O O . TRP A 1 161 ? 4.005 -6.294 3.038 1.00 70.44 161 TRP A O 1
ATOM 1308 N N . ALA A 1 162 ? 2.576 -4.990 1.907 1.00 66.12 162 ALA A N 1
ATOM 1309 C CA . ALA A 1 162 ? 3.549 -4.623 0.880 1.00 66.12 162 ALA A CA 1
ATOM 1310 C C . ALA A 1 162 ? 4.728 -3.834 1.474 1.00 66.12 162 ALA A C 1
ATOM 1312 O O . ALA A 1 162 ? 5.876 -4.096 1.129 1.00 66.12 162 ALA A O 1
ATOM 1313 N N . THR A 1 163 ? 4.471 -2.919 2.417 1.00 67.25 163 THR A N 1
ATOM 1314 C CA . THR A 1 163 ? 5.536 -2.191 3.129 1.00 67.25 163 THR A CA 1
ATOM 1315 C C . THR A 1 163 ? 6.358 -3.110 4.034 1.00 67.25 163 THR A C 1
ATOM 1317 O O . THR A 1 163 ? 7.580 -3.016 4.036 1.00 67.25 163 THR A O 1
ATOM 1320 N N . ILE A 1 164 ? 5.716 -4.023 4.768 1.00 69.19 164 ILE A N 1
ATOM 1321 C CA . ILE A 1 164 ? 6.403 -5.016 5.604 1.00 69.19 164 ILE A CA 1
ATOM 1322 C C . ILE A 1 164 ? 7.280 -5.913 4.731 1.00 69.19 164 ILE A C 1
ATOM 1324 O O . ILE A 1 164 ? 8.435 -6.130 5.079 1.00 69.19 164 ILE A O 1
ATOM 1328 N N . PHE A 1 165 ? 6.783 -6.392 3.589 1.00 65.56 165 PHE A N 1
ATOM 1329 C CA . PHE A 1 165 ? 7.578 -7.200 2.667 1.00 65.56 165 PHE A CA 1
ATOM 1330 C C . PHE A 1 165 ? 8.749 -6.414 2.078 1.00 65.56 165 PHE A C 1
ATOM 1332 O O . PHE A 1 165 ? 9.854 -6.942 2.068 1.00 65.56 165 PHE A O 1
ATOM 1339 N N . ALA A 1 166 ? 8.553 -5.150 1.695 1.00 64.81 166 ALA A N 1
ATOM 1340 C CA . ALA A 1 166 ? 9.641 -4.291 1.223 1.00 64.81 166 ALA A CA 1
ATOM 1341 C C . ALA A 1 166 ? 10.713 -4.032 2.301 1.00 64.81 166 ALA A C 1
ATOM 1343 O O . ALA A 1 166 ? 11.892 -3.940 1.983 1.00 64.81 166 ALA A O 1
ATOM 1344 N N . LEU A 1 167 ? 10.325 -3.932 3.577 1.00 64.12 167 LEU A N 1
ATOM 1345 C CA . LEU A 1 167 ? 11.262 -3.779 4.698 1.00 64.12 167 LEU A CA 1
ATOM 1346 C C . LEU A 1 167 ? 11.923 -5.096 5.124 1.00 64.12 167 LEU A C 1
ATOM 1348 O O . LEU A 1 167 ? 13.031 -5.071 5.646 1.00 64.12 167 LEU A O 1
ATOM 1352 N N . THR A 1 168 ? 11.232 -6.229 4.961 1.00 68.12 168 THR A N 1
ATOM 1353 C CA . THR A 1 168 ? 11.720 -7.568 5.348 1.00 68.12 168 THR A CA 1
ATOM 1354 C C . THR A 1 168 ? 12.657 -8.145 4.294 1.00 68.12 168 THR A C 1
ATOM 1356 O O . THR A 1 168 ? 13.606 -8.847 4.630 1.00 68.12 168 THR A O 1
ATOM 1359 N N . PHE A 1 169 ? 12.407 -7.815 3.030 1.00 64.00 169 PHE A N 1
ATOM 1360 C CA . PHE A 1 169 ? 13.279 -8.101 1.900 1.00 64.00 169 PHE A CA 1
ATOM 1361 C C . PHE A 1 169 ? 13.762 -6.773 1.320 1.00 64.00 169 PHE A C 1
ATOM 1363 O O . PHE A 1 169 ? 13.379 -6.429 0.198 1.00 64.00 169 PHE A O 1
ATOM 1370 N N . PRO A 1 170 ? 14.537 -5.989 2.098 1.00 59.66 170 PRO A N 1
ATOM 1371 C CA . PRO A 1 170 ? 15.154 -4.809 1.534 1.00 59.66 170 PRO A CA 1
ATOM 1372 C C . PRO A 1 170 ? 16.040 -5.289 0.391 1.00 59.66 170 PRO A C 1
ATOM 1374 O O . PRO A 1 170 ? 16.726 -6.305 0.520 1.00 59.66 170 PRO A O 1
ATOM 1377 N N . ASP A 1 171 ? 15.985 -4.597 -0.740 1.00 51.53 171 ASP A N 1
ATOM 1378 C CA . ASP A 1 171 ? 16.912 -4.855 -1.828 1.00 51.53 171 ASP A CA 1
ATOM 1379 C C . ASP A 1 171 ? 18.320 -4.493 -1.330 1.00 51.53 171 ASP A C 1
ATOM 1381 O O . ASP A 1 171 ? 18.709 -3.326 -1.299 1.00 51.53 171 ASP A O 1
ATOM 1385 N N . THR A 1 172 ? 19.037 -5.493 -0.815 1.00 50.38 172 THR A N 1
ATOM 1386 C CA . THR A 1 172 ? 20.419 -5.379 -0.341 1.00 50.38 172 THR A CA 1
ATOM 1387 C C . THR A 1 172 ? 21.395 -5.730 -1.451 1.00 50.38 172 THR A C 1
ATOM 1389 O O . THR A 1 172 ? 22.480 -6.229 -1.152 1.00 50.38 172 THR A O 1
ATOM 1392 N N . THR A 1 173 ? 21.016 -5.571 -2.723 1.00 46.75 173 THR A N 1
ATOM 1393 C CA . THR A 1 173 ? 21.971 -5.732 -3.818 1.00 46.75 173 THR A CA 1
ATOM 1394 C C . THR A 1 173 ? 22.977 -4.583 -3.721 1.00 46.75 173 THR A C 1
ATOM 1396 O O . THR A 1 173 ? 22.799 -3.509 -4.290 1.00 46.75 173 THR A O 1
ATOM 1399 N N . GLU A 1 174 ? 23.992 -4.786 -2.882 1.00 42.97 174 GLU A N 1
ATOM 1400 C CA . GLU A 1 174 ? 25.199 -3.979 -2.823 1.00 42.97 174 GLU A CA 1
ATOM 1401 C C . GLU A 1 174 ? 25.956 -4.176 -4.140 1.00 42.97 174 GLU A C 1
ATOM 1403 O O . GLU A 1 174 ? 26.058 -5.296 -4.651 1.00 42.97 174 GLU A O 1
ATOM 1408 N N . ASN A 1 175 ? 26.459 -3.069 -4.684 1.00 39.06 175 ASN A N 1
ATOM 1409 C CA . ASN A 1 175 ? 27.582 -3.099 -5.616 1.00 39.06 175 ASN A CA 1
ATOM 1410 C C . ASN A 1 175 ? 28.796 -3.759 -4.955 1.00 39.06 175 ASN A C 1
ATOM 1412 O O . ASN A 1 175 ? 29.105 -3.355 -3.810 1.00 39.06 175 ASN A O 1
#

pLDDT: mean 71.3, std 13.02, range [39.06, 91.38]